Protein AF-A0A1G0XY47-F1 (afdb_monomer)

Radius of gyration: 14.34 Å; Cα contacts (8 Å, |Δi|>4): 120; chains: 1; bounding box: 31×30×39 Å

Solvent-accessible surface area (backbone atoms only — not comparable to full-atom values): 7223 Å² total; per-residue (Å²): 131,61,63,66,58,52,24,57,76,49,66,49,76,70,62,74,67,62,76,73,48,52,71,68,58,53,52,68,58,41,83,59,43,70,62,88,88,48,54,69,70,56,26,53,51,44,26,62,75,45,50,90,39,48,52,26,49,45,46,35,40,53,47,51,79,61,48,81,62,42,69,73,57,53,49,51,39,49,51,44,28,46,53,27,39,50,40,44,40,52,69,79,34,30,85,90,39,69,90,36,44,70,59,34,52,55,52,48,53,50,48,53,51,52,43,53,47,44,69,73,62,36,58,71,64,39,62,107

Secondary structure (DSSP, 8-state):
--HHHHHHHTT----HHHHHS-HHHHHHH---SS-TTS-HHHHHHHHHHTGGGHHHHHHHHHHHHT--S-HHHHHHHHHHHHHHHHHHHHHHS-TT-GGGHHHHHHHHHHHHHHHHHHHHHHHHHHH-

Foldseek 3Di:
DQLVVVCVVLVADADPVLNVDDSVVLVVLPPAPDDPPQPPVRRVVLRVLLVLLSSLVSRLSVLLVVQPLDPVSLVVSLVSSLVSLVSSCCVPQNPVDPVSVVVSVSSNVVSVVSSVCCVVPVNVSSND

Mean predicted aligned error: 3.05 Å

pLDDT: mean 93.93, std 5.9, range [63.78, 98.75]

Nearest PDB structures (foldseek):
  8e0m-assembly4_K  TM=3.425E-01  e=6.276E+00  synthetic construct

Structure (mmCIF, N/CA/C/O backbone):
data_AF-A0A1G0XY47-F1
#
_entry.id   AF-A0A1G0XY47-F1
#
loop_
_atom_site.group_PDB
_atom_site.id
_atom_site.type_symbol
_atom_site.label_atom_id
_atom_site.label_alt_id
_atom_site.label_comp_id
_atom_site.label_asym_id
_atom_site.label_entity_id
_atom_site.label_seq_id
_atom_site.pdbx_PDB_ins_code
_atom_site.Cartn_x
_atom_site.Cartn_y
_atom_site.Cartn_z
_atom_site.occupancy
_atom_site.B_iso_or_equiv
_atom_site.auth_seq_id
_atom_site.auth_comp_id
_atom_site.auth_asym_id
_atom_site.auth_atom_id
_atom_site.pdbx_PDB_model_num
ATOM 1 N N . MET A 1 1 ? -16.601 -6.035 -4.831 1.00 63.78 1 MET A N 1
ATOM 2 C CA . MET A 1 1 ? -16.480 -4.599 -4.503 1.00 63.78 1 MET A CA 1
ATOM 3 C C . MET A 1 1 ? -15.575 -3.959 -5.536 1.00 63.78 1 MET A C 1
ATOM 5 O O . MET A 1 1 ? -14.534 -4.541 -5.814 1.00 63.78 1 MET A O 1
ATOM 9 N N . ASP A 1 2 ? -16.002 -2.844 -6.119 1.00 90.69 2 ASP A N 1
ATOM 10 C CA . ASP A 1 2 ? -15.216 -2.045 -7.067 1.00 90.69 2 ASP A CA 1
ATOM 11 C C . ASP A 1 2 ? -14.009 -1.413 -6.347 1.00 90.69 2 ASP A C 1
ATOM 13 O O . ASP A 1 2 ? -14.163 -0.824 -5.269 1.00 90.69 2 ASP A O 1
ATOM 17 N N . LEU A 1 3 ? -12.805 -1.602 -6.893 1.00 93.38 3 LEU A N 1
ATOM 18 C CA . LEU A 1 3 ? -11.554 -1.154 -6.283 1.00 93.38 3 LEU A CA 1
ATOM 19 C C . LEU A 1 3 ? -11.466 0.373 -6.234 1.00 93.38 3 LEU A C 1
ATOM 21 O O . LEU A 1 3 ? -11.012 0.931 -5.234 1.00 93.38 3 LEU A O 1
ATOM 25 N N . LYS A 1 4 ? -11.960 1.070 -7.260 1.00 95.69 4 LYS A N 1
ATOM 26 C CA . LYS A 1 4 ? -11.981 2.537 -7.274 1.00 95.69 4 LYS A CA 1
ATOM 27 C C . LYS A 1 4 ? -12.981 3.089 -6.269 1.00 95.69 4 LYS A C 1
ATOM 29 O O . LYS A 1 4 ? -12.667 4.080 -5.614 1.00 95.69 4 LYS A O 1
ATOM 34 N N . ILE A 1 5 ? -14.144 2.456 -6.093 1.00 96.19 5 ILE A N 1
ATOM 35 C CA . ILE A 1 5 ? -15.103 2.834 -5.039 1.00 96.19 5 ILE A CA 1
ATOM 36 C C . ILE A 1 5 ? -14.471 2.653 -3.655 1.00 96.19 5 ILE A C 1
ATOM 38 O O . ILE A 1 5 ? -14.554 3.562 -2.832 1.00 96.19 5 ILE A O 1
ATOM 42 N N . LEU A 1 6 ? -13.778 1.534 -3.410 1.00 95.81 6 LEU A N 1
ATOM 43 C CA . LEU A 1 6 ? -13.016 1.327 -2.173 1.00 95.81 6 LEU A CA 1
ATOM 44 C C . LEU A 1 6 ? -12.023 2.475 -1.931 1.00 95.81 6 LEU A C 1
ATOM 46 O O . LEU A 1 6 ? -12.037 3.080 -0.860 1.00 95.81 6 LEU A O 1
ATOM 50 N N . CYS A 1 7 ? -11.190 2.802 -2.920 1.00 97.56 7 CYS A N 1
ATOM 51 C CA . CYS A 1 7 ? -10.191 3.861 -2.784 1.00 97.56 7 CYS A CA 1
ATOM 52 C C . CYS A 1 7 ? -10.831 5.244 -2.570 1.00 97.56 7 CYS A C 1
ATOM 54 O O . CYS A 1 7 ? -10.374 6.009 -1.720 1.00 97.56 7 CYS A O 1
ATOM 56 N N . LYS A 1 8 ? -11.925 5.554 -3.277 1.00 97.62 8 LYS A N 1
ATOM 57 C CA . LYS A 1 8 ? -12.680 6.806 -3.103 1.00 97.62 8 LYS A CA 1
ATOM 58 C C . LYS A 1 8 ? -13.310 6.909 -1.717 1.00 97.62 8 LYS A C 1
ATOM 60 O O . LYS A 1 8 ? -13.227 7.965 -1.100 1.00 97.62 8 LYS A O 1
ATOM 65 N N . ASN A 1 9 ? -13.864 5.816 -1.192 1.00 97.25 9 ASN A N 1
ATOM 66 C CA . ASN A 1 9 ? -14.484 5.795 0.133 1.00 97.25 9 ASN A CA 1
ATOM 67 C C . ASN A 1 9 ? -13.500 6.181 1.242 1.00 97.25 9 ASN A C 1
ATOM 69 O O . ASN A 1 9 ? -13.902 6.825 2.208 1.00 97.25 9 ASN A O 1
ATOM 73 N N . TYR A 1 10 ? -12.225 5.823 1.112 1.00 97.88 10 TYR A N 1
ATOM 74 C CA . TYR A 1 10 ? -11.177 6.215 2.059 1.00 97.88 10 TYR A CA 1
ATOM 75 C C . TYR A 1 10 ? -10.454 7.519 1.684 1.00 97.88 10 TYR A C 1
ATOM 77 O O . TYR A 1 10 ? -9.565 7.950 2.415 1.00 97.88 10 TYR A O 1
ATOM 85 N N . GLY A 1 11 ? -10.812 8.155 0.564 1.00 98.06 11 GLY A N 1
ATOM 86 C CA . GLY A 1 11 ? -10.141 9.359 0.073 1.00 98.06 11 GLY A CA 1
ATOM 87 C C . GLY A 1 11 ? -8.665 9.125 -0.256 1.00 98.06 11 GLY A C 1
ATOM 88 O O . GLY A 1 11 ? -7.830 9.983 0.038 1.00 98.06 11 GLY A O 1
ATOM 89 N N . LEU A 1 12 ? -8.320 7.951 -0.795 1.00 98.50 12 LEU A N 1
ATOM 90 C CA . LEU A 1 12 ? -6.932 7.577 -1.075 1.00 98.50 12 LEU A CA 1
ATOM 91 C C . LEU A 1 12 ? -6.336 8.417 -2.212 1.00 98.50 12 LEU A C 1
ATOM 93 O O . LEU A 1 12 ? -7.013 8.765 -3.176 1.00 98.50 12 LEU A O 1
ATOM 97 N N . ASN A 1 13 ? -5.047 8.722 -2.097 1.00 98.31 13 ASN A N 1
ATOM 98 C CA . ASN A 1 13 ? -4.264 9.419 -3.109 1.00 98.31 13 ASN A CA 1
ATOM 99 C C . ASN A 1 13 ? -3.809 8.428 -4.180 1.00 98.31 13 ASN A C 1
ATOM 101 O O . ASN A 1 13 ? -3.207 7.415 -3.838 1.00 98.31 13 ASN A O 1
ATOM 105 N N . ALA A 1 14 ? -4.016 8.748 -5.453 1.00 97.94 14 ALA A N 1
ATOM 106 C CA . ALA A 1 14 ? -3.486 7.998 -6.590 1.00 97.94 14 ALA A CA 1
ATOM 107 C C . ALA A 1 14 ? -3.142 8.962 -7.729 1.00 97.94 14 ALA A C 1
ATOM 109 O O . ALA A 1 14 ? -3.707 10.057 -7.800 1.00 97.94 14 ALA A O 1
ATOM 110 N N . VAL A 1 15 ? -2.237 8.562 -8.626 1.00 96.81 15 VAL A N 1
ATOM 111 C CA . VAL A 1 15 ? -1.980 9.328 -9.855 1.00 96.81 15 VAL A CA 1
ATOM 112 C C . VAL A 1 15 ? -3.244 9.383 -10.727 1.00 96.81 15 VAL A C 1
ATOM 114 O O . VAL A 1 15 ? -4.025 8.430 -10.701 1.00 96.81 15 VAL A O 1
ATOM 117 N N . PRO A 1 16 ? -3.464 10.436 -11.542 1.00 97.06 16 PRO A N 1
ATOM 118 C CA . PRO A 1 16 ? -4.674 10.565 -12.364 1.00 97.06 16 PRO A CA 1
ATOM 119 C C . PRO A 1 16 ? -4.988 9.315 -13.195 1.00 97.06 16 PRO A C 1
ATOM 121 O O . PRO A 1 16 ? -6.130 8.851 -13.228 1.00 97.06 16 PRO A O 1
ATOM 124 N N . LYS A 1 17 ? -3.943 8.690 -13.756 1.00 96.94 17 LYS A N 1
ATOM 125 C CA . LYS A 1 17 ? -4.074 7.507 -14.608 1.00 96.94 17 LYS A CA 1
ATOM 126 C C . LYS A 1 17 ? -4.710 6.300 -13.913 1.00 96.94 17 LYS A C 1
ATOM 128 O O . LYS A 1 17 ? -5.355 5.488 -14.574 1.00 96.94 17 LYS A O 1
ATOM 133 N N . PHE A 1 18 ? -4.580 6.194 -12.591 1.00 97.75 18 PHE A N 1
ATOM 134 C CA . PHE A 1 18 ? -5.230 5.147 -11.805 1.00 97.75 18 PHE A CA 1
ATOM 135 C C . PHE A 1 18 ? -6.758 5.210 -11.947 1.00 97.75 18 PHE A C 1
ATOM 137 O O . PHE A 1 18 ? -7.418 4.197 -12.163 1.00 97.75 18 PHE A O 1
ATOM 144 N N . TRP A 1 19 ? -7.332 6.414 -11.883 1.00 97.38 19 TRP A N 1
ATOM 145 C CA . TRP A 1 19 ? -8.783 6.614 -11.899 1.00 97.38 19 TRP A CA 1
ATOM 146 C C . TRP A 1 19 ? -9.407 6.363 -13.275 1.00 97.38 19 TRP A C 1
ATOM 148 O O . TRP A 1 19 ? -10.543 5.881 -13.361 1.00 97.38 19 TRP A O 1
ATOM 158 N N . GLU A 1 20 ? -8.643 6.646 -14.330 1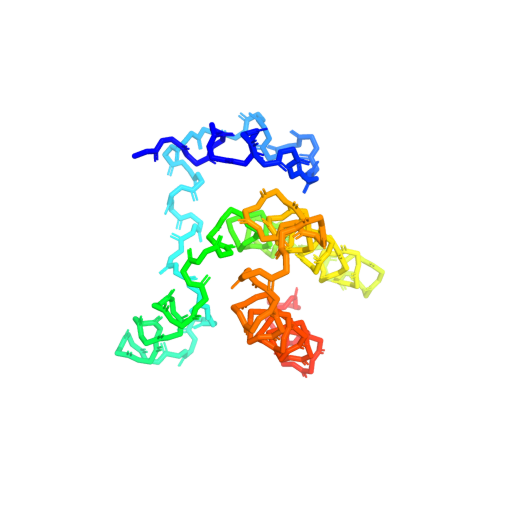.00 96.56 20 GLU A N 1
ATOM 159 C CA . GLU A 1 20 ? -8.985 6.369 -15.730 1.00 96.56 20 GLU A CA 1
ATOM 160 C C . GLU A 1 20 ? -8.907 4.877 -16.075 1.00 96.56 20 GLU A C 1
ATOM 162 O O . GLU A 1 20 ? -9.554 4.422 -17.016 1.00 96.56 20 GLU A O 1
ATOM 167 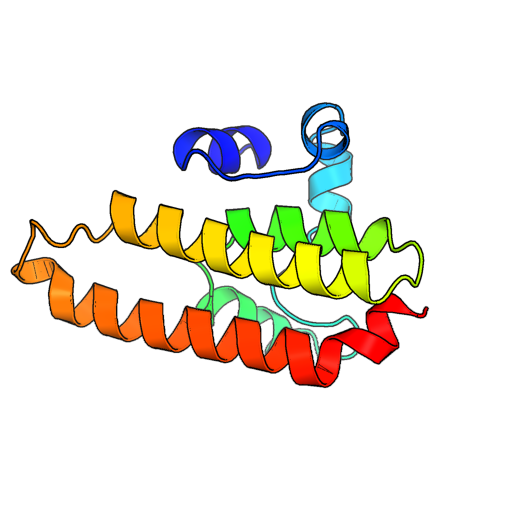N N . THR A 1 21 ? -8.119 4.103 -15.325 1.00 96.31 21 THR A N 1
ATOM 168 C CA . THR A 1 21 ? -7.905 2.681 -15.605 1.00 96.31 21 THR A CA 1
ATOM 169 C C . THR A 1 21 ? -9.180 1.878 -15.335 1.00 96.31 21 THR A C 1
ATOM 171 O O . THR A 1 21 ? -9.938 2.155 -14.394 1.00 96.31 21 THR A O 1
ATOM 174 N N . SER A 1 22 ? -9.462 0.896 -16.196 1.00 95.44 22 SER A N 1
ATOM 175 C CA . SER A 1 22 ? -10.652 0.054 -16.067 1.00 95.44 22 SER A CA 1
ATOM 176 C C . SER A 1 22 ? -10.584 -0.796 -14.797 1.00 95.44 22 SER A C 1
ATOM 178 O O . SER A 1 22 ? -9.514 -1.212 -14.359 1.00 95.44 22 SER A O 1
ATOM 180 N N . GLU A 1 23 ? -11.742 -1.078 -14.202 1.00 93.88 23 GLU A N 1
ATOM 181 C CA . GLU A 1 23 ? -11.822 -1.919 -13.000 1.00 93.88 23 GLU A CA 1
ATOM 182 C C . GLU A 1 23 ? -11.253 -3.326 -13.248 1.00 93.88 23 GLU A C 1
ATOM 184 O O . GLU A 1 23 ? -10.597 -3.884 -12.373 1.00 93.88 23 GLU A O 1
ATOM 189 N N . LEU A 1 24 ? -11.458 -3.884 -14.449 1.00 93.38 24 LEU A N 1
ATOM 190 C CA . LEU A 1 24 ? -10.877 -5.170 -14.841 1.00 93.38 24 LEU A CA 1
ATOM 191 C C . LEU A 1 24 ? -9.346 -5.115 -14.801 1.00 93.38 24 LEU A C 1
ATOM 193 O O . LEU A 1 24 ? -8.725 -5.949 -14.150 1.00 93.38 24 LEU A O 1
ATOM 197 N N . ARG A 1 25 ? -8.747 -4.081 -15.403 1.00 94.81 25 ARG A N 1
ATOM 198 C CA . ARG A 1 25 ? -7.291 -3.922 -15.432 1.00 94.81 25 ARG A CA 1
ATOM 199 C C . ARG A 1 25 ? -6.703 -3.712 -14.036 1.00 94.81 25 ARG A C 1
ATOM 201 O O . ARG A 1 25 ? -5.657 -4.266 -13.727 1.00 94.81 25 ARG A O 1
ATOM 208 N N . LEU A 1 26 ? -7.381 -2.964 -13.165 1.00 94.69 26 LEU A N 1
ATOM 209 C CA . LEU A 1 26 ? -6.939 -2.795 -11.775 1.00 94.69 26 LEU A CA 1
ATOM 210 C C . LEU A 1 26 ? -6.942 -4.115 -10.990 1.00 94.69 26 LEU A C 1
ATOM 212 O O . LEU A 1 26 ? -6.104 -4.304 -10.113 1.00 94.69 26 LEU A O 1
ATOM 216 N N . ARG A 1 27 ? -7.865 -5.034 -11.297 1.00 91.94 27 ARG A N 1
ATOM 217 C CA . ARG A 1 27 ? -7.901 -6.368 -10.677 1.00 91.94 27 ARG A CA 1
ATOM 218 C C . ARG A 1 27 ? -6.827 -7.305 -11.205 1.00 91.94 27 ARG A C 1
ATOM 220 O O . ARG A 1 27 ? -6.390 -8.159 -10.451 1.00 91.94 27 ARG A O 1
ATOM 227 N N . GLU A 1 28 ? -6.438 -7.164 -12.467 1.00 91.50 28 GLU A N 1
ATOM 228 C CA . GLU A 1 28 ? -5.308 -7.909 -13.033 1.00 91.50 28 GLU A CA 1
ATOM 229 C C . GLU A 1 28 ? -3.987 -7.475 -12.399 1.00 91.50 28 GLU A C 1
ATOM 231 O O . GLU A 1 28 ? -3.164 -8.323 -12.077 1.00 91.50 28 GLU A O 1
ATOM 236 N N . ILE A 1 29 ? -3.812 -6.165 -12.191 1.00 91.62 29 ILE A N 1
ATOM 237 C CA . ILE A 1 29 ? -2.618 -5.607 -11.547 1.00 91.62 29 ILE A CA 1
ATOM 238 C C . ILE A 1 29 ? -2.554 -6.023 -10.070 1.00 91.62 29 ILE A C 1
ATOM 240 O O . ILE A 1 29 ? -1.507 -6.434 -9.582 1.00 91.62 29 ILE A 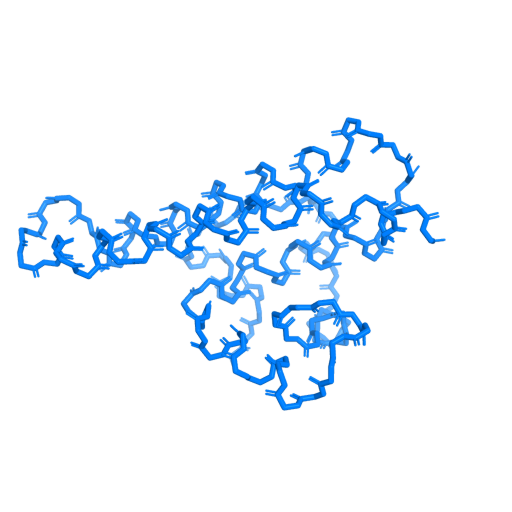O 1
ATOM 244 N N . TYR A 1 30 ? -3.675 -5.945 -9.346 1.00 89.56 30 TYR A N 1
ATOM 245 C CA . TYR A 1 30 ? -3.714 -6.308 -7.931 1.00 89.56 30 TYR A CA 1
ATOM 246 C C . TYR A 1 30 ? -3.821 -7.829 -7.730 1.00 89.56 30 TYR A C 1
ATOM 248 O O . TYR A 1 30 ? -4.922 -8.386 -7.666 1.00 89.56 30 TYR A O 1
ATOM 256 N N . ASN A 1 31 ? -2.682 -8.498 -7.542 1.00 78.81 31 ASN A N 1
ATOM 257 C CA . ASN A 1 31 ? -2.612 -9.947 -7.308 1.00 78.81 31 ASN A CA 1
ATOM 258 C C . ASN A 1 31 ? -2.610 -10.352 -5.812 1.00 78.81 31 ASN A C 1
ATOM 260 O O . ASN A 1 31 ? -2.543 -11.539 -5.475 1.00 78.81 31 ASN A O 1
ATOM 264 N N . GLY A 1 32 ? -2.739 -9.380 -4.904 1.00 80.81 32 GLY A N 1
ATOM 265 C CA . GLY A 1 32 ? -2.637 -9.562 -3.456 1.00 80.81 32 GLY A CA 1
ATOM 266 C C . GLY A 1 32 ? -1.503 -8.724 -2.872 1.00 80.81 32 GLY A C 1
ATOM 267 O O . GLY A 1 32 ? -0.766 -8.073 -3.590 1.00 80.81 32 GLY A O 1
ATOM 268 N N . ALA A 1 33 ? -1.360 -8.707 -1.547 1.00 79.44 33 ALA A N 1
ATOM 269 C CA . ALA A 1 33 ? -0.214 -8.041 -0.937 1.00 79.44 33 ALA A CA 1
ATOM 270 C C . ALA A 1 33 ? 1.011 -8.964 -0.979 1.00 79.44 33 ALA A C 1
ATOM 272 O O . ALA A 1 33 ? 0.970 -10.070 -0.429 1.00 79.44 33 ALA A O 1
ATOM 273 N N . GLY A 1 34 ? 2.104 -8.479 -1.564 1.00 74.75 34 GLY A N 1
ATOM 274 C CA . GLY A 1 34 ? 3.396 -9.157 -1.582 1.00 74.75 34 GLY A CA 1
ATOM 275 C C . GLY A 1 34 ? 3.971 -9.319 -2.989 1.00 74.75 34 GLY A C 1
ATOM 276 O O . GLY A 1 34 ? 3.227 -9.290 -3.958 1.00 74.75 34 GLY A O 1
ATOM 277 N N . PRO A 1 35 ? 5.291 -9.514 -3.101 1.00 75.12 35 PRO A N 1
ATOM 278 C CA . PRO A 1 35 ? 5.973 -9.571 -4.388 1.00 75.12 35 PRO A CA 1
ATOM 279 C C . PRO A 1 35 ? 5.682 -10.865 -5.163 1.00 75.12 35 PRO A C 1
ATOM 281 O O . PRO A 1 35 ? 5.271 -11.882 -4.593 1.00 75.12 35 PRO A O 1
ATOM 284 N N . ASP A 1 36 ? 5.963 -10.857 -6.466 1.00 77.56 36 ASP A N 1
ATOM 285 C CA . ASP A 1 36 ? 5.701 -11.997 -7.357 1.00 77.56 36 ASP A CA 1
ATOM 286 C C . ASP A 1 36 ? 6.501 -13.253 -6.999 1.00 77.56 36 ASP A C 1
ATOM 288 O O . ASP A 1 36 ? 5.993 -14.366 -7.118 1.00 77.56 36 ASP A O 1
ATOM 292 N N . TRP A 1 37 ? 7.714 -13.086 -6.464 1.00 78.56 37 TRP A N 1
ATOM 293 C CA . TRP A 1 37 ? 8.555 -14.196 -6.004 1.00 78.56 37 TRP A CA 1
ATOM 294 C C . TRP A 1 37 ? 8.046 -14.869 -4.721 1.00 78.56 37 TRP A C 1
ATOM 296 O O . TRP A 1 37 ? 8.537 -15.937 -4.350 1.00 78.56 37 TRP A O 1
ATOM 306 N N . LEU A 1 38 ? 7.093 -14.260 -4.006 1.00 83.25 38 LEU A N 1
ATOM 307 C CA . LEU A 1 38 ? 6.535 -14.849 -2.795 1.00 83.25 38 LEU A CA 1
ATOM 308 C C . LEU A 1 38 ? 5.610 -16.019 -3.177 1.00 83.25 38 LEU A C 1
ATOM 310 O O . LEU A 1 38 ? 4.687 -15.817 -3.968 1.00 83.25 38 LEU A O 1
ATOM 314 N N . PRO A 1 39 ? 5.783 -17.221 -2.595 1.00 86.69 39 PRO A N 1
ATOM 315 C CA . PRO A 1 39 ? 4.884 -18.338 -2.858 1.00 86.69 39 PRO A CA 1
ATOM 316 C C . PRO A 1 39 ? 3.426 -17.984 -2.547 1.00 86.69 39 PRO A C 1
ATOM 318 O O . PRO A 1 39 ? 3.149 -17.246 -1.597 1.00 86.69 39 PRO A O 1
ATOM 321 N N . ASP A 1 40 ? 2.481 -18.579 -3.275 1.00 86.00 40 ASP A N 1
ATOM 322 C CA . ASP A 1 40 ? 1.052 -18.245 -3.169 1.00 86.00 40 ASP A CA 1
ATOM 323 C C . ASP A 1 40 ? 0.497 -18.333 -1.743 1.00 86.00 40 ASP A C 1
ATOM 325 O O . ASP A 1 40 ? -0.319 -17.507 -1.330 1.00 86.00 40 ASP A O 1
ATOM 329 N N . TRP A 1 41 ? 0.939 -19.320 -0.960 1.00 84.44 41 TRP A N 1
ATOM 330 C CA . TRP A 1 41 ? 0.536 -19.449 0.442 1.00 84.44 41 TRP A CA 1
ATOM 331 C C . TRP A 1 41 ? 1.039 -18.266 1.285 1.00 84.44 41 TRP A C 1
ATOM 333 O O . TRP A 1 41 ? 0.287 -17.728 2.099 1.00 84.44 41 TRP A O 1
ATOM 343 N N . GLY A 1 42 ? 2.267 -17.801 1.040 1.00 84.88 42 GLY A N 1
ATOM 344 C CA . GLY A 1 42 ? 2.853 -16.631 1.688 1.00 84.88 42 GLY A CA 1
ATOM 345 C C . GLY A 1 42 ? 2.126 -15.345 1.298 1.00 84.88 42 GLY A C 1
ATOM 346 O O . GLY A 1 42 ? 1.778 -14.551 2.173 1.00 84.88 42 GLY A O 1
ATOM 347 N N . ARG A 1 43 ? 1.795 -15.179 0.009 1.00 88.06 43 ARG A N 1
ATOM 348 C CA . ARG A 1 43 ? 1.005 -14.038 -0.489 1.00 88.06 43 ARG A CA 1
ATOM 349 C C . ARG A 1 43 ? -0.385 -14.001 0.137 1.00 88.06 43 ARG A C 1
ATOM 351 O O . ARG A 1 43 ? -0.836 -12.941 0.568 1.00 88.06 43 ARG A O 1
ATOM 358 N N . LYS A 1 44 ? -1.059 -15.148 0.276 1.00 87.69 44 LYS A N 1
ATOM 359 C CA . LYS A 1 44 ? -2.363 -15.238 0.962 1.00 87.69 44 LYS A CA 1
ATOM 360 C C . LYS A 1 44 ? -2.266 -14.825 2.432 1.00 87.69 44 LYS A C 1
ATOM 362 O O . LYS A 1 44 ? -3.114 -14.065 2.905 1.00 87.69 44 LYS A O 1
ATOM 367 N N . ILE A 1 45 ? -1.228 -15.274 3.142 1.00 86.94 45 ILE A N 1
ATOM 368 C CA . ILE A 1 45 ? -0.982 -14.876 4.536 1.00 86.94 45 ILE A CA 1
ATOM 369 C C . ILE A 1 45 ? -0.746 -13.369 4.624 1.00 86.94 45 ILE A C 1
ATOM 371 O O . ILE A 1 45 ? -1.399 -12.703 5.427 1.00 86.94 45 ILE A O 1
ATOM 375 N N . LEU A 1 46 ? 0.129 -12.816 3.784 1.00 88.38 46 LEU A N 1
ATOM 376 C CA . LEU A 1 46 ? 0.456 -11.391 3.801 1.00 88.38 46 LEU A CA 1
ATOM 377 C C . LEU A 1 46 ? -0.755 -10.522 3.425 1.00 88.38 46 LEU A C 1
ATOM 379 O O . LEU A 1 46 ? -1.048 -9.535 4.098 1.00 88.38 46 LEU A O 1
ATOM 383 N N . THR A 1 47 ? -1.531 -10.950 2.430 1.00 89.88 47 THR A N 1
ATOM 384 C CA . THR A 1 47 ? -2.800 -10.318 2.039 1.00 89.88 47 THR A CA 1
ATOM 385 C C . THR A 1 47 ? -3.796 -10.307 3.194 1.00 89.88 47 THR A C 1
ATOM 387 O O . THR A 1 47 ? -4.415 -9.282 3.469 1.00 89.88 47 THR A O 1
ATOM 390 N N . SER A 1 48 ? -3.930 -11.417 3.924 1.00 89.25 48 SER A N 1
ATOM 391 C CA . SER A 1 48 ? -4.776 -11.480 5.121 1.00 89.25 48 SER A CA 1
ATOM 392 C C . SER A 1 48 ? -4.243 -10.581 6.245 1.00 89.25 48 SER A C 1
ATOM 394 O O . SER A 1 48 ? -5.001 -9.858 6.901 1.00 89.25 48 SER A O 1
ATOM 396 N N . PHE A 1 49 ? -2.922 -10.566 6.436 1.00 90.06 49 PHE A N 1
ATOM 397 C CA . PHE A 1 49 ? -2.242 -9.761 7.447 1.00 90.06 49 PHE A CA 1
ATOM 398 C C . PHE A 1 49 ? -2.418 -8.255 7.221 1.00 90.06 49 PHE A C 1
ATOM 400 O O . PHE A 1 49 ? -2.550 -7.512 8.198 1.00 90.06 49 PHE A O 1
ATOM 407 N N . LEU A 1 50 ? -2.485 -7.823 5.958 1.00 93.88 50 LEU A N 1
ATOM 408 C CA . LEU A 1 50 ? -2.618 -6.429 5.520 1.00 93.88 50 LEU A CA 1
ATOM 409 C C . LEU A 1 50 ? -4.017 -6.095 4.979 1.00 93.88 50 LEU A C 1
ATOM 411 O O . LEU A 1 50 ? -4.205 -5.052 4.362 1.00 93.88 50 LEU A O 1
ATOM 415 N N . LYS A 1 51 ? -5.019 -6.944 5.235 1.00 94.44 51 LYS A N 1
ATOM 416 C CA . LYS A 1 51 ? -6.328 -6.907 4.559 1.00 94.44 51 LYS A CA 1
ATOM 417 C C . LYS A 1 51 ? -7.044 -5.555 4.554 1.00 94.44 51 LYS A C 1
ATOM 419 O O . LYS A 1 51 ? -7.698 -5.224 3.569 1.00 94.44 51 LYS A O 1
ATOM 424 N N . ILE A 1 52 ? -6.934 -4.767 5.628 1.00 96.38 52 ILE A N 1
ATOM 425 C CA . ILE A 1 52 ? -7.606 -3.458 5.701 1.00 96.38 52 ILE A CA 1
ATOM 426 C C . ILE A 1 52 ? -6.957 -2.433 4.763 1.00 96.38 52 ILE A C 1
ATOM 428 O O . ILE A 1 52 ? -7.605 -1.486 4.343 1.00 96.38 52 ILE A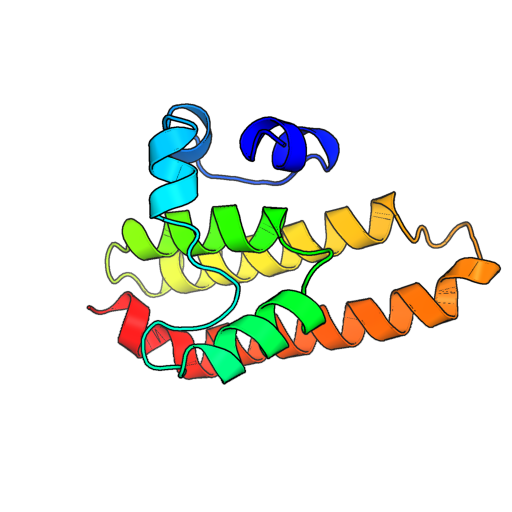 O 1
ATOM 432 N N . PHE A 1 53 ? -5.694 -2.648 4.390 1.00 97.31 53 PHE A N 1
ATOM 433 C CA . PHE A 1 53 ? -4.914 -1.771 3.524 1.00 97.31 53 PHE A CA 1
ATOM 434 C C . PHE A 1 53 ? -5.053 -2.107 2.041 1.00 97.31 53 PHE A C 1
ATOM 436 O O . PHE A 1 53 ? -4.320 -1.552 1.227 1.00 97.31 53 PHE A O 1
ATOM 443 N N . LYS A 1 54 ? -6.005 -2.972 1.663 1.00 95.50 54 LYS A N 1
ATOM 444 C CA . LYS A 1 54 ? -6.219 -3.398 0.273 1.00 95.50 54 LYS A CA 1
ATOM 445 C C . LYS A 1 54 ? -6.220 -2.229 -0.717 1.00 95.50 54 LYS A C 1
ATOM 447 O O . LYS A 1 54 ? -5.528 -2.298 -1.720 1.00 95.50 54 LYS A O 1
ATOM 452 N N . GLY A 1 55 ? -6.949 -1.149 -0.426 1.00 96.81 55 GLY A N 1
ATOM 453 C CA . GLY A 1 55 ? -7.005 0.015 -1.319 1.00 96.81 55 GLY A CA 1
ATOM 454 C C . GLY A 1 55 ? -5.652 0.715 -1.505 1.00 96.81 55 GLY A C 1
ATOM 455 O O . GLY A 1 55 ? -5.352 1.179 -2.599 1.00 96.81 55 GLY A O 1
ATOM 456 N N . ALA A 1 56 ? -4.813 0.753 -0.464 1.00 97.62 56 ALA A N 1
ATOM 457 C CA . ALA A 1 56 ? -3.473 1.328 -0.553 1.00 97.62 56 ALA A CA 1
ATOM 458 C C . ALA A 1 56 ? -2.545 0.467 -1.426 1.00 97.62 56 ALA A C 1
ATOM 460 O O . ALA A 1 56 ? -1.825 1.019 -2.252 1.00 97.62 56 ALA A O 1
ATOM 461 N N . PHE A 1 57 ? -2.614 -0.862 -1.288 1.00 96.00 57 PHE A N 1
ATOM 462 C CA . PHE A 1 57 ? -1.824 -1.793 -2.102 1.00 96.00 57 PHE A CA 1
ATOM 463 C C . PHE A 1 57 ? -2.257 -1.820 -3.566 1.00 96.00 57 PHE A C 1
ATOM 465 O O . PHE A 1 57 ? -1.409 -1.808 -4.437 1.00 96.00 57 PHE A O 1
ATOM 472 N N . VAL A 1 58 ? -3.557 -1.738 -3.859 1.00 96.19 58 VAL A N 1
ATOM 473 C CA . VAL A 1 58 ? -4.044 -1.640 -5.248 1.00 96.19 58 VAL A CA 1
ATOM 474 C C . VAL A 1 58 ? -3.435 -0.436 -5.983 1.00 96.19 58 VAL A C 1
ATOM 476 O O . VAL A 1 58 ? -3.107 -0.529 -7.161 1.00 96.19 58 VAL A O 1
ATOM 479 N N . ILE A 1 59 ? -3.294 0.705 -5.299 1.00 97.75 59 ILE A N 1
ATOM 480 C CA . ILE A 1 59 ? -2.658 1.901 -5.872 1.00 97.75 59 ILE A CA 1
ATOM 481 C C . ILE A 1 59 ? -1.141 1.706 -5.990 1.00 97.75 59 ILE A C 1
ATOM 483 O O . ILE A 1 59 ? -0.560 2.092 -6.997 1.00 97.75 59 ILE A O 1
ATOM 487 N N . HIS A 1 60 ? -0.511 1.102 -4.981 1.00 96.56 60 HIS A N 1
ATOM 488 C CA . HIS A 1 60 ? 0.928 0.825 -4.969 1.00 96.56 60 HIS A CA 1
ATOM 489 C C . HIS A 1 60 ? 1.347 -0.138 -6.088 1.00 96.56 60 HIS A C 1
ATOM 491 O O . HIS A 1 60 ? 2.267 0.179 -6.834 1.00 96.56 60 HIS A O 1
ATOM 497 N N . ASP A 1 61 ? 0.616 -1.234 -6.287 1.00 95.38 61 ASP A N 1
ATOM 498 C CA . ASP A 1 61 ? 0.865 -2.191 -7.370 1.00 95.38 61 ASP A CA 1
ATOM 499 C C . ASP A 1 61 ? 0.674 -1.527 -8.744 1.00 95.38 61 ASP A C 1
ATOM 501 O O . ASP A 1 61 ? 1.459 -1.747 -9.662 1.00 95.38 61 ASP A O 1
ATOM 505 N N . PHE A 1 62 ? -0.321 -0.639 -8.881 1.00 96.50 62 PHE A N 1
ATOM 506 C CA . PHE A 1 62 ? -0.500 0.165 -10.095 1.00 96.50 62 PHE A CA 1
ATOM 507 C C . PHE A 1 62 ? 0.685 1.091 -10.378 1.00 96.50 62 PHE A C 1
ATOM 509 O O . PHE A 1 62 ? 1.048 1.285 -11.538 1.00 96.50 62 PHE A O 1
ATOM 516 N N . ASP A 1 63 ? 1.278 1.676 -9.339 1.00 96.56 63 ASP A N 1
ATOM 517 C CA . ASP A 1 63 ? 2.470 2.502 -9.491 1.00 96.56 63 ASP A CA 1
ATOM 518 C C . ASP A 1 63 ? 3.676 1.660 -9.936 1.00 96.56 63 ASP A C 1
ATOM 520 O O . ASP A 1 63 ? 4.417 2.095 -10.814 1.00 96.56 63 ASP A O 1
ATOM 524 N N . TYR A 1 64 ? 3.841 0.449 -9.388 1.00 94.31 64 TYR A N 1
ATOM 525 C CA . TYR A 1 64 ? 4.928 -0.477 -9.740 1.00 94.31 64 TYR A CA 1
ATOM 526 C C . TYR A 1 64 ? 4.805 -1.021 -11.165 1.00 94.31 64 TYR A C 1
ATOM 528 O O . TYR A 1 64 ? 5.791 -1.021 -11.895 1.00 94.31 64 TYR A O 1
ATOM 536 N N . GLU A 1 65 ? 3.597 -1.389 -11.601 1.00 94.38 65 GLU A N 1
ATOM 537 C CA . GLU A 1 65 ? 3.313 -1.792 -12.990 1.00 94.38 65 GLU A CA 1
ATOM 538 C C . GLU A 1 65 ? 3.713 -0.699 -14.001 1.00 94.38 65 GLU A C 1
ATOM 540 O O . GLU A 1 65 ? 3.971 -0.965 -15.174 1.00 94.38 65 GLU A O 1
ATOM 545 N N . ARG A 1 66 ? 3.741 0.564 -13.559 1.00 93.94 66 ARG A N 1
ATOM 546 C CA . ARG A 1 66 ? 4.092 1.737 -14.370 1.00 93.94 66 ARG A CA 1
ATOM 547 C C . ARG A 1 66 ? 5.439 2.333 -13.983 1.00 93.94 66 ARG A C 1
ATOM 549 O O . ARG A 1 66 ? 5.659 3.518 -14.243 1.00 93.94 66 ARG A O 1
ATOM 556 N N . SER A 1 67 ? 6.301 1.534 -13.360 1.00 94.25 67 SER A N 1
ATOM 557 C CA . SER A 1 67 ? 7.631 1.966 -12.963 1.00 94.25 67 SER A CA 1
ATOM 558 C C . SER A 1 67 ? 8.368 2.627 -14.128 1.00 94.25 67 SER A C 1
ATOM 560 O O . SER A 1 67 ? 8.416 2.122 -15.249 1.00 94.25 67 SER A O 1
ATOM 562 N N . ASP A 1 68 ? 8.976 3.769 -13.838 1.00 95.62 68 ASP A N 1
ATOM 563 C CA . ASP A 1 68 ? 9.872 4.492 -14.734 1.00 95.62 68 ASP A CA 1
ATOM 564 C C . ASP A 1 68 ? 11.347 4.294 -14.351 1.00 95.62 68 ASP A C 1
ATOM 566 O O . ASP A 1 68 ? 12.225 4.990 -14.861 1.00 95.62 68 ASP A O 1
ATOM 570 N N . LYS A 1 69 ? 11.620 3.368 -13.418 1.00 96.00 69 LYS A N 1
ATOM 571 C CA . LYS A 1 69 ? 12.959 3.054 -12.896 1.00 96.00 69 LYS A CA 1
ATOM 572 C C . LYS A 1 69 ? 13.637 4.238 -12.187 1.00 96.00 69 LYS A C 1
ATOM 574 O O . LYS A 1 69 ? 14.835 4.200 -11.912 1.00 96.00 69 LYS A O 1
ATOM 579 N N . SER A 1 70 ? 12.872 5.275 -11.832 1.00 97.44 70 SER A N 1
ATOM 580 C CA . SER A 1 70 ? 13.348 6.464 -11.125 1.00 97.44 70 SER A CA 1
ATOM 581 C C . SER A 1 70 ? 13.269 6.285 -9.611 1.00 97.44 70 SER A C 1
ATOM 583 O O . SER A 1 70 ? 12.214 5.960 -9.064 1.00 97.44 70 SER A O 1
ATOM 585 N N . LEU A 1 71 ? 14.375 6.553 -8.910 1.00 97.12 71 LEU A N 1
ATOM 586 C CA . LEU A 1 71 ? 14.420 6.515 -7.444 1.00 97.12 71 LEU A CA 1
ATOM 587 C C . LEU A 1 71 ? 13.447 7.526 -6.795 1.00 97.12 71 LEU A C 1
ATOM 589 O O . LEU A 1 71 ? 12.735 7.138 -5.866 1.00 97.12 71 LEU A O 1
ATOM 593 N N . PRO A 1 72 ? 13.337 8.783 -7.276 1.00 97.88 72 PRO A N 1
ATOM 594 C CA . PRO A 1 72 ? 12.290 9.702 -6.832 1.00 97.88 72 PRO A CA 1
ATOM 595 C C . PRO A 1 72 ? 10.868 9.131 -6.905 1.00 97.88 72 PRO A C 1
ATOM 597 O O . PRO A 1 72 ? 10.118 9.257 -5.938 1.00 97.88 72 PRO A O 1
ATOM 600 N N . ASN A 1 73 ? 10.498 8.475 -8.010 1.00 97.44 73 ASN A N 1
ATOM 601 C CA . ASN A 1 73 ? 9.140 7.954 -8.179 1.00 97.44 73 ASN A CA 1
ATOM 602 C C . ASN A 1 73 ? 8.902 6.656 -7.402 1.00 97.44 73 ASN A C 1
ATOM 604 O O . ASN A 1 73 ? 7.806 6.472 -6.875 1.00 97.44 73 ASN A O 1
ATOM 608 N N . PHE A 1 74 ? 9.933 5.827 -7.217 1.00 97.69 74 PHE A N 1
ATOM 609 C CA . PHE A 1 74 ? 9.898 4.705 -6.276 1.00 97.69 74 PHE A CA 1
ATOM 610 C C . PHE A 1 74 ? 9.598 5.175 -4.846 1.00 97.69 74 PHE A C 1
ATOM 612 O O . PHE A 1 74 ? 8.694 4.654 -4.186 1.00 97.69 74 PHE A O 1
ATOM 619 N N . ASN A 1 75 ? 10.317 6.200 -4.378 1.00 98.06 75 ASN A N 1
ATOM 620 C CA . ASN A 1 75 ? 10.094 6.775 -3.053 1.00 98.06 75 ASN A CA 1
ATOM 621 C C . ASN A 1 75 ? 8.688 7.380 -2.951 1.00 98.06 75 ASN A C 1
ATOM 623 O O . ASN A 1 75 ? 7.957 7.071 -2.013 1.00 98.06 75 ASN A O 1
ATOM 627 N N . ALA A 1 76 ? 8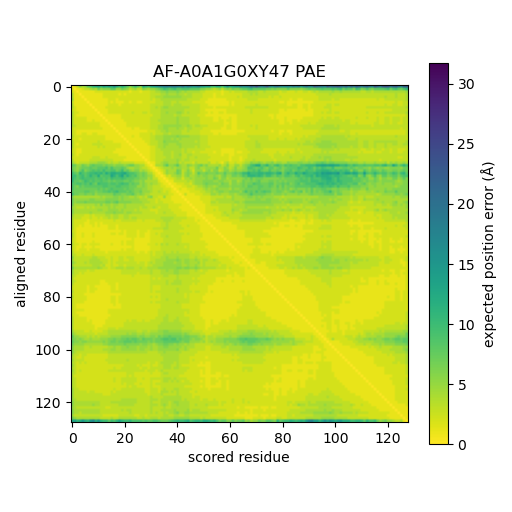.261 8.148 -3.959 1.00 98.06 76 ALA A N 1
ATOM 628 C CA . ALA A 1 76 ? 6.927 8.742 -3.994 1.00 98.06 76 ALA A CA 1
ATOM 629 C C . ALA A 1 76 ? 5.800 7.691 -3.978 1.00 98.06 76 ALA A C 1
ATOM 631 O O . ALA A 1 76 ? 4.773 7.903 -3.327 1.00 98.06 76 ALA A O 1
ATOM 632 N N . ALA A 1 77 ? 5.977 6.551 -4.655 1.00 97.94 77 ALA A N 1
ATOM 633 C CA . ALA A 1 77 ? 5.027 5.440 -4.626 1.00 97.94 77 ALA A CA 1
ATOM 634 C C . ALA A 1 77 ? 4.932 4.811 -3.223 1.00 97.94 77 ALA A C 1
ATOM 636 O O . ALA A 1 77 ? 3.830 4.604 -2.703 1.00 97.94 77 ALA A O 1
ATOM 637 N N . ASN A 1 78 ? 6.072 4.568 -2.567 1.00 97.94 78 ASN A N 1
ATOM 638 C CA . ASN A 1 78 ? 6.108 4.022 -1.207 1.00 97.94 78 ASN A CA 1
ATOM 639 C C . ASN A 1 78 ? 5.523 5.005 -0.171 1.00 97.94 78 ASN A C 1
ATOM 641 O O . ASN A 1 78 ? 4.740 4.600 0.694 1.00 97.94 78 ASN A O 1
ATOM 645 N N . ASP A 1 79 ? 5.830 6.299 -0.284 1.00 98.44 79 ASP A N 1
ATOM 646 C CA . ASP A 1 79 ? 5.276 7.354 0.575 1.00 98.44 79 ASP A CA 1
ATOM 647 C C . ASP A 1 79 ? 3.760 7.481 0.406 1.00 98.44 79 ASP A C 1
ATOM 649 O O . ASP A 1 79 ? 3.011 7.548 1.389 1.00 98.44 79 ASP A O 1
ATOM 653 N N . ARG A 1 80 ? 3.277 7.445 -0.843 1.00 98.56 80 ARG A N 1
ATOM 654 C CA . ARG A 1 80 ? 1.843 7.423 -1.155 1.00 98.56 80 ARG A CA 1
ATOM 655 C C . ARG A 1 80 ? 1.160 6.206 -0.539 1.00 98.56 80 ARG A C 1
ATOM 657 O O . ARG A 1 80 ? 0.088 6.362 0.050 1.00 98.56 80 ARG A O 1
ATOM 664 N N . MET A 1 81 ? 1.774 5.023 -0.615 1.00 98.25 81 MET A N 1
ATOM 665 C CA . MET A 1 81 ? 1.253 3.815 0.029 1.00 98.25 81 MET A CA 1
ATOM 666 C C . MET A 1 81 ? 1.100 4.020 1.543 1.00 98.25 81 MET A C 1
ATOM 668 O O . MET A 1 81 ? 0.020 3.773 2.085 1.00 98.25 81 MET A O 1
ATOM 672 N N . LEU A 1 82 ? 2.133 4.520 2.232 1.00 98.50 82 LEU A N 1
ATOM 673 C CA . LEU A 1 82 ? 2.062 4.767 3.676 1.00 98.50 82 LEU A CA 1
ATOM 674 C C . LEU A 1 82 ? 1.005 5.817 4.031 1.00 98.50 82 LEU A C 1
ATOM 676 O O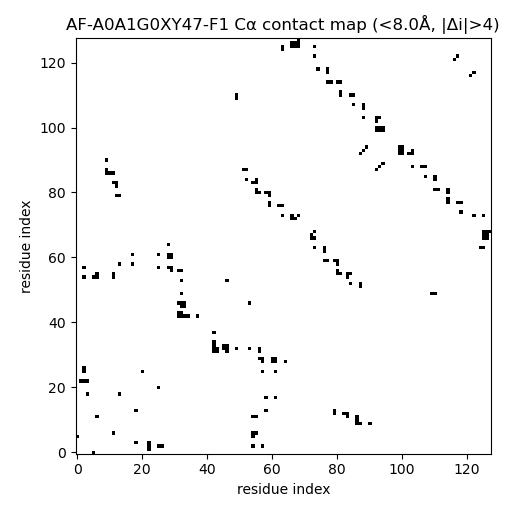 . LEU A 1 82 ? 0.201 5.587 4.934 1.00 98.50 82 LEU A O 1
ATOM 680 N N . SER A 1 83 ? 0.963 6.933 3.302 1.00 98.62 83 SER A N 1
ATOM 681 C CA . SER A 1 83 ? -0.050 7.979 3.475 1.00 98.62 83 SER A CA 1
ATOM 682 C C . SER A 1 83 ? -1.470 7.417 3.337 1.00 98.62 83 SER A C 1
ATOM 684 O O . SER A 1 83 ? -2.327 7.657 4.189 1.00 98.62 83 SER A O 1
ATOM 686 N N . ASN A 1 84 ? -1.710 6.583 2.323 1.00 98.75 84 ASN A N 1
ATOM 687 C CA . ASN A 1 84 ? -2.996 5.926 2.106 1.00 98.75 84 ASN A CA 1
ATOM 688 C C . ASN A 1 84 ? -3.358 4.948 3.227 1.00 98.75 84 ASN A C 1
ATOM 690 O O . ASN A 1 84 ? -4.508 4.920 3.666 1.00 98.75 84 ASN A O 1
ATOM 694 N N . MET A 1 85 ? -2.391 4.182 3.740 1.00 98.62 85 MET A N 1
ATOM 695 C CA . MET A 1 85 ? -2.619 3.338 4.915 1.00 98.62 85 MET A CA 1
ATOM 696 C C . MET A 1 85 ? -3.018 4.175 6.136 1.00 98.62 85 MET A C 1
ATOM 698 O O . MET A 1 85 ? -3.928 3.779 6.860 1.00 98.62 85 MET A O 1
ATOM 702 N N . MET A 1 86 ? -2.404 5.345 6.349 1.00 98.50 86 MET A N 1
ATOM 703 C CA . MET A 1 86 ? -2.777 6.238 7.455 1.00 98.50 86 MET A CA 1
ATOM 704 C C . MET A 1 86 ? -4.199 6.785 7.300 1.00 98.50 86 MET A C 1
ATOM 706 O O . MET A 1 86 ? -4.955 6.738 8.265 1.00 98.50 86 MET A O 1
ATOM 710 N N . LYS A 1 87 ? -4.619 7.173 6.087 1.00 98.69 87 LYS A N 1
ATOM 711 C CA . LYS A 1 87 ? -6.010 7.590 5.816 1.00 98.69 87 LYS A CA 1
ATOM 712 C C . LYS A 1 87 ? -7.032 6.512 6.186 1.00 98.69 87 LYS A C 1
ATOM 714 O O . LYS A 1 87 ? -8.072 6.815 6.769 1.00 98.69 87 LYS A O 1
ATOM 719 N N . ILE A 1 88 ? -6.725 5.247 5.890 1.00 98.50 88 ILE A N 1
ATOM 720 C CA . ILE A 1 88 ? -7.571 4.106 6.277 1.00 98.50 88 ILE A CA 1
ATOM 721 C C . ILE A 1 88 ? -7.660 4.001 7.804 1.00 98.50 88 ILE A C 1
ATOM 723 O O . ILE A 1 88 ? -8.754 3.849 8.349 1.00 98.50 88 ILE A O 1
ATOM 727 N N . LEU A 1 89 ? -6.531 4.132 8.511 1.00 98.12 89 LEU A N 1
ATOM 728 C CA . LEU A 1 89 ? -6.522 4.102 9.975 1.00 98.12 89 LEU A CA 1
ATOM 729 C C . LEU A 1 89 ? -7.292 5.261 10.590 1.00 98.12 89 LEU A C 1
ATOM 731 O O . LEU A 1 89 ? -8.023 5.047 11.551 1.00 98.12 89 LEU A O 1
ATOM 735 N N . ASP A 1 90 ? -7.134 6.472 10.067 1.00 97.56 90 ASP A N 1
ATOM 736 C CA . ASP A 1 90 ? -7.815 7.663 10.574 1.00 97.56 90 ASP A CA 1
ATOM 737 C C . ASP A 1 90 ? -9.330 7.555 10.430 1.00 97.56 90 ASP A C 1
ATOM 739 O O . ASP A 1 90 ? -10.057 7.966 11.333 1.00 97.56 90 ASP A O 1
ATOM 743 N N . LYS A 1 91 ? -9.806 6.931 9.347 1.00 97.69 91 LYS A N 1
ATOM 744 C CA . LYS A 1 91 ? -11.233 6.697 9.125 1.00 97.69 91 LYS A CA 1
ATOM 745 C C . LYS A 1 91 ? -11.801 5.579 10.004 1.00 97.69 91 LYS A C 1
ATOM 747 O O . LYS A 1 91 ? -12.810 5.783 10.677 1.00 97.69 91 LYS A O 1
ATOM 752 N N . ASP A 1 92 ? -11.174 4.404 10.015 1.00 97.38 92 ASP A N 1
ATOM 753 C CA . ASP A 1 92 ? -11.751 3.218 10.668 1.00 97.38 92 ASP A CA 1
ATOM 754 C C . ASP A 1 92 ? -11.432 3.140 12.165 1.00 97.38 92 ASP A C 1
ATOM 756 O O . ASP A 1 92 ? -12.215 2.594 12.955 1.00 97.38 92 ASP A O 1
ATOM 760 N N . TYR A 1 93 ? -10.295 3.710 12.566 1.00 97.38 93 TYR A N 1
ATOM 761 C CA . TYR A 1 93 ? -9.755 3.703 13.923 1.00 97.38 93 TYR A CA 1
ATOM 762 C C . TYR A 1 93 ? -9.321 5.122 14.337 1.00 97.38 93 TYR A C 1
ATOM 764 O O . TYR A 1 93 ? -8.131 5.353 14.585 1.00 97.38 93 TYR A O 1
ATOM 772 N N . PRO A 1 94 ? -10.254 6.090 14.402 1.00 96.50 94 PRO A N 1
ATOM 773 C CA . PRO A 1 94 ? -9.931 7.475 14.722 1.00 96.50 94 PRO A CA 1
ATOM 774 C C . PRO A 1 94 ? -9.404 7.611 16.153 1.00 96.50 94 PRO A C 1
ATOM 776 O O . PRO A 1 94 ? -9.833 6.897 17.063 1.00 96.50 94 PRO A O 1
ATOM 779 N N . PHE A 1 95 ? -8.523 8.589 16.379 1.00 92.88 95 PHE A N 1
ATOM 780 C CA . PHE A 1 95 ? -8.010 8.899 17.718 1.00 92.88 95 PHE A CA 1
ATOM 781 C C . PHE A 1 95 ? -9.105 9.338 18.703 1.00 92.88 95 PHE A C 1
ATOM 783 O O . PHE A 1 95 ? -8.943 9.141 19.902 1.00 92.88 95 PHE A O 1
ATOM 790 N N . SER A 1 96 ? -10.245 9.844 18.222 1.00 95.12 96 SER A N 1
ATOM 791 C CA . SER A 1 96 ? -11.403 10.176 19.064 1.00 95.12 96 SER A CA 1
ATOM 792 C C . SER A 1 96 ? -12.072 8.954 19.707 1.00 95.12 96 SER A C 1
ATOM 794 O O . SER A 1 96 ? -12.852 9.106 20.642 1.00 95.12 96 SER A O 1
ATOM 796 N N . SER A 1 97 ? -11.773 7.735 19.243 1.00 94.81 97 SER A N 1
ATOM 797 C CA . SER A 1 97 ? -12.332 6.497 19.790 1.00 94.81 97 SER A CA 1
ATOM 798 C C . SER A 1 97 ? -11.273 5.710 20.563 1.00 94.81 97 SER A C 1
ATOM 800 O O . SER A 1 97 ? -10.588 4.852 20.007 1.00 94.81 97 SER A O 1
ATOM 802 N N . ILE A 1 98 ? -11.168 5.967 21.871 1.00 94.19 98 ILE A N 1
ATOM 803 C CA . ILE A 1 98 ? -10.192 5.318 22.771 1.00 94.19 98 ILE A CA 1
ATOM 804 C C . ILE A 1 98 ? -10.295 3.786 22.725 1.00 94.19 98 ILE A C 1
ATOM 806 O O . ILE A 1 98 ? -9.280 3.094 22.668 1.00 94.19 98 ILE A O 1
ATOM 810 N N . LEU A 1 99 ? -11.513 3.238 22.636 1.00 96.81 99 LEU A N 1
ATOM 811 C CA . LEU A 1 99 ? -11.746 1.789 22.517 1.00 96.81 99 LEU A CA 1
ATOM 812 C C . LEU A 1 99 ? -11.063 1.166 21.289 1.00 96.81 99 LEU A C 1
ATOM 814 O O . LEU A 1 99 ? -10.720 -0.016 21.290 1.00 96.81 99 LEU A O 1
ATOM 818 N N . LYS A 1 100 ? -10.844 1.955 20.232 1.00 96.81 100 LYS A N 1
ATOM 819 C CA . LYS A 1 100 ? -10.180 1.513 19.005 1.00 96.81 100 LYS A CA 1
ATOM 820 C C . LYS A 1 100 ? -8.663 1.692 19.041 1.00 96.81 100 LYS A C 1
ATOM 822 O O . LYS A 1 100 ? -7.996 1.179 18.141 1.00 96.81 100 LYS A O 1
ATOM 827 N N . TRP A 1 101 ? -8.092 2.351 20.052 1.00 95.88 101 TRP A N 1
ATOM 828 C CA . TRP A 1 101 ? -6.650 2.621 20.124 1.00 95.88 101 TRP A CA 1
ATOM 829 C C . TRP A 1 101 ? -5.777 1.362 20.076 1.00 95.88 101 TRP A C 1
ATOM 831 O O . TRP A 1 101 ? -4.822 1.359 19.296 1.00 95.88 101 TRP A O 1
ATOM 841 N N . PRO A 1 102 ? -6.092 0.259 20.788 1.00 97.38 102 PRO A N 1
ATOM 842 C CA . PRO A 1 102 ? -5.283 -0.956 20.687 1.00 97.38 102 PRO A CA 1
ATOM 843 C C . PRO A 1 102 ? -5.284 -1.544 19.270 1.00 97.38 102 PRO A C 1
ATOM 845 O O . PRO A 1 102 ? -4.264 -2.025 18.775 1.00 97.38 102 PRO A O 1
ATOM 848 N N . ALA A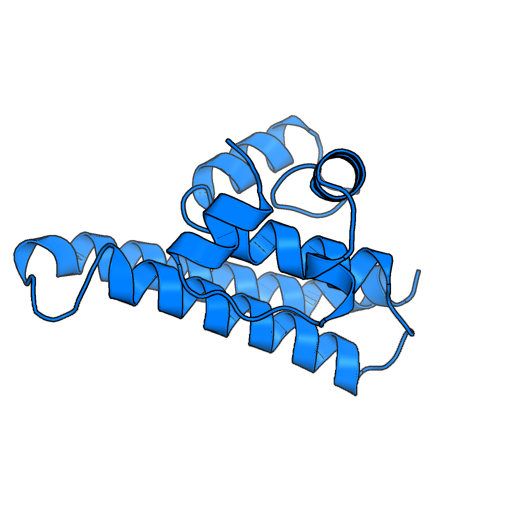 1 103 ? -6.424 -1.493 18.573 1.00 97.06 103 ALA A N 1
ATOM 849 C CA . ALA A 1 103 ? -6.506 -1.923 17.181 1.00 97.06 103 ALA A CA 1
ATOM 850 C C . ALA A 1 103 ? -5.735 -0.972 16.255 1.00 97.06 103 ALA A C 1
ATOM 852 O O . ALA A 1 103 ? -4.962 -1.449 15.424 1.00 97.06 103 ALA A O 1
ATOM 853 N N . ARG A 1 104 ? -5.871 0.347 16.448 1.00 97.62 104 ARG A N 1
ATOM 854 C CA . ARG A 1 104 ? -5.119 1.371 15.713 1.00 97.62 104 ARG A CA 1
ATOM 855 C C . ARG A 1 104 ? -3.616 1.140 15.822 1.00 97.62 104 ARG A C 1
ATOM 857 O O . ARG A 1 104 ? -2.951 1.065 14.796 1.00 97.62 104 ARG A O 1
ATOM 864 N N . ALA A 1 105 ? -3.095 0.973 17.038 1.00 97.44 105 ALA A N 1
ATOM 865 C CA . ALA A 1 105 ? -1.672 0.756 17.286 1.00 97.44 105 ALA A CA 1
ATOM 866 C C . ALA A 1 105 ? -1.159 -0.503 16.572 1.00 97.44 105 ALA A C 1
ATOM 868 O O . ALA A 1 105 ? -0.156 -0.446 15.861 1.00 97.44 105 ALA A O 1
ATOM 869 N N . ARG A 1 106 ? -1.889 -1.625 16.674 1.00 97.69 106 ARG A N 1
ATOM 870 C CA . ARG A 1 106 ? -1.537 -2.862 15.957 1.00 97.69 106 ARG A CA 1
ATOM 871 C C . ARG A 1 106 ? -1.478 -2.651 14.448 1.00 97.69 106 ARG A C 1
ATOM 873 O O . ARG A 1 106 ? -0.518 -3.079 13.815 1.00 97.69 106 ARG A O 1
ATOM 880 N N . TRP A 1 107 ? -2.478 -1.998 13.862 1.00 98.06 107 TRP A N 1
ATOM 881 C CA . TRP A 1 107 ? -2.501 -1.756 12.421 1.00 98.06 107 TRP A CA 1
ATOM 882 C C . TRP A 1 107 ? -1.454 -0.739 11.966 1.00 98.06 107 TRP A C 1
ATOM 884 O O . TRP A 1 107 ? -0.866 -0.911 10.902 1.00 98.06 107 TRP A O 1
ATOM 894 N N . TRP A 1 108 ? -1.161 0.269 12.784 1.00 97.88 108 TRP A N 1
ATOM 895 C CA . TRP A 1 108 ? -0.091 1.228 12.533 1.00 97.88 108 TRP A CA 1
ATOM 896 C C . TRP A 1 108 ? 1.277 0.543 12.458 1.00 97.88 108 TRP A C 1
ATOM 898 O O . TRP A 1 108 ? 2.016 0.763 11.500 1.00 97.88 108 TRP A O 1
ATOM 908 N N . VAL A 1 109 ? 1.580 -0.367 13.393 1.00 97.88 109 VAL A N 1
ATOM 909 C CA . VAL A 1 109 ? 2.813 -1.173 13.347 1.00 97.88 109 VAL A CA 1
ATOM 910 C C . VAL A 1 109 ? 2.896 -1.969 12.042 1.00 97.88 109 VAL A C 1
ATOM 912 O O . VAL A 1 109 ? 3.941 -1.982 11.395 1.00 97.88 109 VAL A O 1
ATOM 915 N N . ARG A 1 110 ? 1.788 -2.581 11.604 1.00 97.25 110 ARG A N 1
ATOM 916 C CA . ARG A 1 110 ? 1.741 -3.324 10.333 1.00 97.25 110 ARG A CA 1
ATOM 917 C C . ARG A 1 110 ? 1.981 -2.428 9.121 1.00 97.25 110 ARG A C 1
ATOM 919 O O . ARG A 1 110 ? 2.739 -2.817 8.241 1.00 97.25 110 ARG A O 1
ATOM 926 N N . ALA A 1 111 ? 1.388 -1.236 9.092 1.00 97.38 111 ALA A N 1
ATOM 927 C CA . ALA A 1 111 ? 1.605 -0.268 8.019 1.00 97.38 111 ALA A CA 1
ATOM 928 C C . ALA A 1 111 ? 3.077 0.163 7.934 1.00 97.38 111 ALA A C 1
ATOM 930 O O . ALA A 1 111 ? 3.653 0.199 6.848 1.00 97.38 111 ALA A O 1
ATOM 931 N N . LYS A 1 112 ? 3.718 0.436 9.079 1.00 97.75 112 LYS A N 1
ATOM 932 C CA . LYS A 1 112 ? 5.142 0.803 9.126 1.00 97.75 112 LYS A CA 1
ATOM 933 C C . LYS A 1 112 ? 6.047 -0.358 8.720 1.00 97.75 112 LYS A C 1
ATOM 935 O O . LYS A 1 112 ? 7.011 -0.128 7.995 1.00 97.75 112 LYS A O 1
ATOM 940 N N . ALA A 1 113 ? 5.728 -1.584 9.137 1.00 96.00 113 ALA A N 1
ATOM 941 C CA . ALA A 1 113 ? 6.459 -2.779 8.726 1.00 96.00 113 ALA A CA 1
ATOM 942 C C . ALA A 1 113 ? 6.357 -3.014 7.210 1.00 96.00 113 ALA A C 1
ATOM 944 O O . ALA A 1 113 ? 7.375 -3.245 6.565 1.00 96.00 113 ALA A O 1
ATOM 945 N N . ALA A 1 114 ? 5.156 -2.883 6.637 1.00 95.25 114 ALA A N 1
ATOM 946 C CA . ALA A 1 114 ? 4.937 -2.991 5.197 1.00 95.25 114 ALA A CA 1
ATOM 947 C C . ALA A 1 114 ? 5.719 -1.924 4.417 1.00 95.25 114 ALA A C 1
ATOM 949 O O . ALA A 1 114 ? 6.471 -2.260 3.508 1.00 95.25 114 ALA A O 1
ATOM 950 N N . TYR A 1 115 ? 5.623 -0.657 4.828 1.00 96.44 115 TYR A N 1
ATOM 951 C CA . TYR A 1 115 ? 6.386 0.440 4.228 1.00 96.44 115 TYR A CA 1
ATOM 952 C C . TYR A 1 115 ? 7.899 0.176 4.252 1.00 96.44 115 TYR A C 1
ATOM 954 O O . TYR A 1 115 ? 8.553 0.248 3.217 1.00 96.44 115 TYR A O 1
ATOM 962 N N . LYS A 1 116 ? 8.448 -0.225 5.406 1.00 96.50 116 LYS A N 1
ATOM 963 C CA . LYS A 1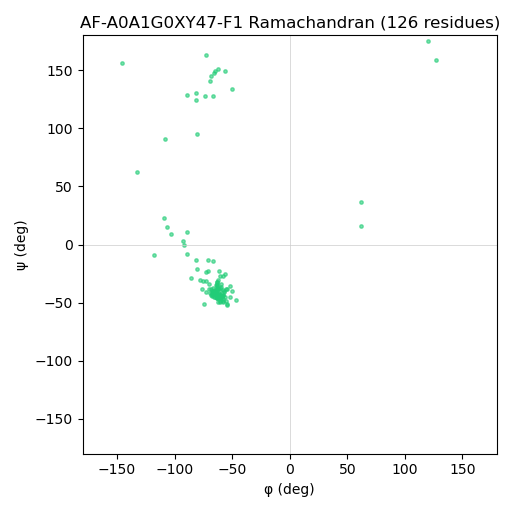 116 ? 9.878 -0.543 5.535 1.00 96.50 116 LYS A CA 1
ATOM 964 C C . LYS A 1 116 ? 10.300 -1.747 4.693 1.00 96.50 116 LYS A C 1
ATOM 966 O O . LYS A 1 116 ? 11.416 -1.758 4.178 1.00 96.50 116 LYS A O 1
ATOM 971 N N . ALA A 1 117 ? 9.435 -2.749 4.542 1.00 93.56 117 ALA A N 1
ATOM 972 C CA . ALA A 1 117 ? 9.695 -3.884 3.665 1.00 93.56 117 ALA A CA 1
ATOM 973 C C . ALA A 1 117 ? 9.742 -3.453 2.189 1.00 93.56 117 ALA A C 1
ATOM 975 O O . ALA A 1 117 ? 10.679 -3.828 1.488 1.00 93.56 117 ALA A O 1
ATOM 976 N N . C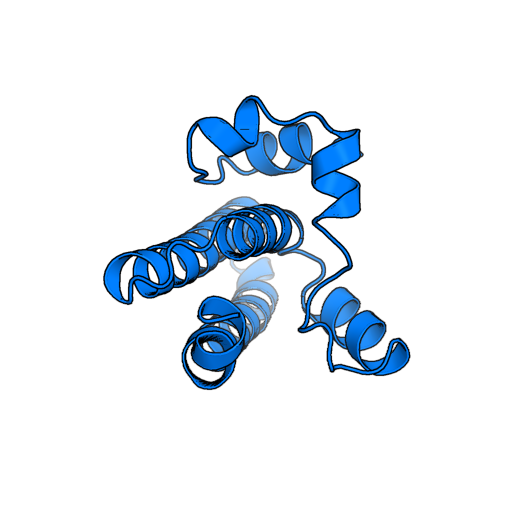YS A 1 118 ? 8.797 -2.624 1.737 1.00 93.19 118 CYS A N 1
ATOM 977 C CA . CYS A 1 118 ? 8.786 -2.082 0.376 1.00 93.19 118 CYS A CA 1
ATOM 978 C C . CYS A 1 118 ? 9.998 -1.177 0.101 1.00 93.19 118 CYS A C 1
ATOM 980 O O . CYS A 1 118 ? 10.633 -1.337 -0.935 1.00 93.19 118 CYS A O 1
ATOM 982 N N . GLU A 1 119 ? 10.393 -0.306 1.037 1.00 94.56 119 GLU A N 1
ATOM 983 C CA . GLU A 1 119 ? 11.625 0.491 0.900 1.00 94.56 119 GLU A CA 1
ATOM 984 C C . GLU A 1 119 ? 12.868 -0.398 0.759 1.00 94.56 119 GLU A C 1
ATOM 986 O O . GLU A 1 119 ? 13.726 -0.145 -0.083 1.00 94.56 119 GLU A O 1
ATOM 991 N N . LYS A 1 120 ? 12.974 -1.448 1.583 1.00 94.12 120 LYS A N 1
ATOM 992 C CA . LYS A 1 120 ? 14.170 -2.296 1.642 1.00 94.12 120 LYS A CA 1
ATOM 993 C C . LYS A 1 120 ? 14.284 -3.266 0.466 1.00 94.12 120 LYS A C 1
ATOM 995 O O . LYS A 1 120 ? 15.392 -3.532 0.011 1.00 94.12 120 LYS A O 1
ATOM 1000 N N . PHE A 1 121 ? 13.168 -3.837 0.021 1.00 91.31 121 PHE A N 1
ATOM 1001 C CA . PHE A 1 121 ? 13.158 -4.955 -0.930 1.00 91.31 121 PHE A CA 1
ATOM 1002 C C . PHE A 1 121 ? 12.471 -4.634 -2.260 1.00 91.31 121 PHE A C 1
ATOM 1004 O O . PHE A 1 121 ? 12.547 -5.444 -3.177 1.00 91.31 121 PHE A O 1
ATOM 1011 N N . GLY A 1 122 ? 11.797 -3.488 -2.381 1.00 92.44 122 GLY A N 1
ATOM 1012 C CA . GLY A 1 122 ? 11.025 -3.135 -3.573 1.00 92.44 122 GLY A CA 1
ATOM 1013 C C . GLY A 1 122 ? 11.860 -2.581 -4.725 1.00 92.44 122 GLY A C 1
ATOM 1014 O O . GLY A 1 122 ? 11.415 -2.646 -5.866 1.00 92.44 122 GLY A O 1
ATOM 1015 N N . TRP A 1 123 ? 13.065 -2.060 -4.463 1.00 95.50 123 TRP A N 1
ATOM 1016 C CA . TRP A 1 123 ? 13.878 -1.409 -5.498 1.00 95.50 123 TRP A CA 1
ATOM 1017 C C . TRP A 1 123 ? 14.260 -2.337 -6.665 1.00 95.50 123 TRP A C 1
ATOM 1019 O O . TRP A 1 123 ? 14.058 -1.938 -7.809 1.00 95.50 123 TRP A O 1
ATOM 1029 N N . PRO A 1 124 ? 14.722 -3.585 -6.440 1.00 93.38 124 PRO A N 1
ATOM 1030 C CA . PRO A 1 124 ? 14.962 -4.517 -7.542 1.00 93.38 124 PRO A CA 1
ATOM 1031 C C . PRO A 1 124 ? 13.713 -4.770 -8.394 1.00 93.38 124 PRO A C 1
ATOM 1033 O O . PRO A 1 124 ? 13.815 -4.819 -9.612 1.00 93.38 124 PRO A O 1
ATOM 1036 N N . THR A 1 125 ? 12.534 -4.878 -7.770 1.00 90.62 125 THR A N 1
ATOM 1037 C CA . THR A 1 125 ? 11.264 -5.047 -8.491 1.00 90.62 125 THR A CA 1
ATOM 1038 C C . THR A 1 125 ? 10.911 -3.809 -9.311 1.00 90.62 125 THR A C 1
ATOM 1040 O O . THR A 1 125 ? 10.471 -3.948 -10.441 1.00 90.62 125 THR A O 1
ATOM 1043 N N . TRP A 1 126 ? 11.146 -2.608 -8.777 1.00 94.38 126 TRP A N 1
ATOM 1044 C CA . TRP A 1 126 ? 10.926 -1.349 -9.495 1.00 94.38 126 TRP A CA 1
ATOM 1045 C C . TRP A 1 126 ? 11.814 -1.221 -10.741 1.00 94.38 126 TRP A C 1
ATOM 1047 O O . TRP A 1 126 ? 11.432 -0.577 -11.710 1.00 94.38 126 TRP A O 1
ATOM 1057 N N . LEU A 1 127 ? 13.008 -1.814 -10.739 1.00 93.00 127 LEU A N 1
ATOM 1058 C CA . LEU A 1 127 ? 13.932 -1.745 -11.873 1.00 93.00 127 LEU A CA 1
ATOM 1059 C C . LEU A 1 127 ? 13.636 -2.739 -13.005 1.00 93.00 127 LEU A C 1
ATOM 1061 O O . LEU A 1 127 ? 14.224 -2.584 -14.083 1.00 93.00 127 LEU A O 1
ATOM 1065 N N . ASN A 1 128 ? 12.777 -3.735 -12.782 1.00 83.31 128 ASN A N 1
ATOM 1066 C CA . ASN A 1 128 ? 12.415 -4.726 -13.800 1.00 83.31 128 ASN A CA 1
ATOM 1067 C C . ASN A 1 128 ? 11.480 -4.093 -14.831 1.00 83.31 128 ASN A C 1
ATOM 1069 O O . ASN A 1 128 ? 11.884 -4.042 -16.020 1.00 83.31 128 ASN A O 1
#

Sequence (128 aa):
MDLKILCKNYGLNAVPKFWETSELRLREIYNGAGPDWLPDWGRKILTSFLKIFKGAFVIHDFDYERSDKSLPNFNAANDRMLSNMMKILDKDYPFSSILKWPARARWWVRAKAAYKACEKFGWPTWLN